Protein AF-A0A382A7H9-F1 (afdb_monomer_lite)

Organism: NCBI:txid408172

Secondary structure (DSSP, 8-state):
------------------TT---SS----PPPEEE-HHHHHHHHHHTS--EEEEEEE-TTT--EEEEEEETTTTEEEEEEEETTTEEEEEEEESS---BTTTBPPPSS-----GGGGSPPS-----PPPPP---

Radius of gyration: 23.73 Å; chains: 1; bounding box: 43×47×75 Å

pLDDT: mean 71.82, std 24.34, range [34.03, 97.5]

Sequence (134 aa):
MPKIEPKVEKTEHQGKKPKGAVPTVISTMKPLMCGDPNTTLEAVLNVAKEKPLAMWKDVQTGYNVIMLYNKETRQSTVLEYIPGPYVCFLSMGKDVHIVGVDFPPKKTGISVDKGLTKPPQYATINRIQFDDAD

Structure (mmCIF, N/CA/C/O backbone):
data_AF-A0A382A7H9-F1
#
_entry.id   AF-A0A382A7H9-F1
#
loop_
_atom_site.group_PDB
_atom_site.id
_atom_site.type_symbol
_atom_site.label_atom_id
_atom_site.label_alt_id
_atom_site.label_comp_id
_atom_site.label_asym_id
_atom_site.label_entity_id
_atom_site.label_seq_id
_atom_site.pdbx_PDB_ins_code
_atom_site.Cartn_x
_atom_site.Cartn_y
_atom_site.Cartn_z
_atom_site.occupancy
_atom_site.B_iso_or_equiv
_atom_site.auth_seq_id
_atom_site.auth_comp_id
_atom_site.auth_asym_id
_atom_site.auth_atom_id
_atom_site.pdbx_PDB_model_num
ATOM 1 N N . MET A 1 1 ? 21.665 19.210 -52.486 1.00 36.50 1 MET A N 1
ATOM 2 C CA . MET A 1 1 ? 20.445 18.900 -51.711 1.00 36.50 1 MET A CA 1
ATOM 3 C C . MET A 1 1 ? 19.509 18.084 -52.588 1.00 36.50 1 MET A C 1
ATOM 5 O O . MET A 1 1 ? 19.089 18.617 -53.608 1.00 36.50 1 MET A O 1
ATOM 9 N N . PRO A 1 2 ? 19.214 16.818 -52.266 1.00 41.16 2 PRO A N 1
ATOM 10 C CA . PRO A 1 2 ? 18.180 16.067 -52.970 1.00 41.16 2 PRO A CA 1
ATOM 11 C C . PRO A 1 2 ? 16.800 16.349 -52.358 1.00 41.16 2 PRO A C 1
ATOM 13 O O . PRO A 1 2 ? 16.628 16.271 -51.144 1.00 41.16 2 PRO A O 1
ATOM 16 N N . LYS A 1 3 ? 15.830 16.666 -53.217 1.00 43.50 3 LYS A N 1
ATOM 17 C CA . LYS A 1 3 ? 14.399 16.803 -52.923 1.00 43.50 3 LYS A CA 1
ATOM 18 C C . LYS A 1 3 ? 13.694 15.630 -53.604 1.00 43.50 3 LYS A C 1
ATOM 20 O O . LYS A 1 3 ? 13.729 15.580 -54.828 1.00 43.50 3 LYS A O 1
ATOM 25 N N . ILE A 1 4 ? 13.116 14.700 -52.839 1.00 48.28 4 ILE A N 1
ATOM 26 C CA . ILE A 1 4 ? 12.233 13.627 -53.334 1.00 48.28 4 ILE A CA 1
ATOM 27 C C . ILE A 1 4 ? 11.112 13.401 -52.299 1.00 48.28 4 ILE A C 1
ATOM 29 O O . ILE A 1 4 ? 11.318 13.537 -51.097 1.00 48.28 4 ILE A O 1
ATOM 33 N N . GLU A 1 5 ? 9.928 13.161 -52.846 1.00 45.47 5 GLU A N 1
ATOM 34 C CA . GLU A 1 5 ? 8.546 13.393 -52.408 1.00 45.47 5 GLU A CA 1
ATOM 35 C C . GLU A 1 5 ? 7.989 12.496 -51.277 1.00 45.47 5 GLU A C 1
ATOM 37 O O . GLU A 1 5 ? 8.583 11.469 -50.938 1.00 45.47 5 GLU A O 1
ATOM 42 N N . PRO A 1 6 ? 6.840 12.874 -50.666 1.00 44.34 6 PRO A N 1
ATOM 43 C CA . PRO A 1 6 ? 6.272 12.183 -49.512 1.00 44.34 6 PRO A CA 1
ATOM 44 C C . PRO A 1 6 ? 5.635 10.843 -49.899 1.00 44.34 6 PRO A C 1
ATOM 46 O O . PRO A 1 6 ? 4.786 10.754 -50.784 1.00 44.34 6 PRO A O 1
ATOM 49 N N . LYS A 1 7 ? 6.016 9.788 -49.176 1.00 41.12 7 LYS A N 1
ATOM 50 C CA . LYS A 1 7 ? 5.448 8.446 -49.313 1.00 41.12 7 LYS A CA 1
ATOM 51 C C . LYS A 1 7 ? 4.059 8.402 -48.666 1.00 41.12 7 LYS A C 1
ATOM 53 O O . LYS A 1 7 ? 3.944 8.311 -47.446 1.00 41.12 7 LYS A O 1
ATOM 58 N N . VAL A 1 8 ? 3.019 8.477 -49.490 1.00 42.06 8 VAL A N 1
ATOM 59 C CA . VAL A 1 8 ? 1.632 8.180 -49.108 1.00 42.06 8 VAL A CA 1
ATOM 60 C C . VAL A 1 8 ? 1.362 6.677 -49.263 1.00 42.06 8 VAL A C 1
ATOM 62 O O . VAL A 1 8 ? 1.836 6.041 -50.200 1.00 42.06 8 VAL A O 1
ATOM 65 N N . GLU A 1 9 ? 0.556 6.176 -48.323 1.00 37.03 9 GLU A N 1
ATOM 66 C CA . GLU A 1 9 ? -0.246 4.943 -48.325 1.00 37.03 9 GLU A CA 1
ATOM 67 C C . GLU A 1 9 ? 0.393 3.583 -47.989 1.00 37.03 9 GLU A C 1
ATOM 69 O O . GLU A 1 9 ? 1.117 2.966 -48.766 1.00 37.03 9 GLU A O 1
ATOM 74 N N . LYS A 1 10 ? -0.079 3.010 -46.873 1.00 35.50 10 LYS A N 1
ATOM 75 C CA . LYS A 1 10 ? -1.221 2.083 -46.946 1.00 35.50 10 LYS A CA 1
ATOM 76 C C . LYS A 1 10 ? -2.044 2.135 -45.659 1.00 35.50 10 LYS A C 1
ATOM 78 O O . LYS A 1 10 ? -1.611 1.692 -44.601 1.00 35.50 10 LYS A O 1
ATOM 83 N N . THR A 1 11 ? -3.238 2.698 -45.780 1.00 43.28 11 THR A N 1
ATOM 84 C CA . THR A 1 11 ? -4.312 2.610 -44.793 1.00 43.28 11 THR A CA 1
ATOM 85 C C . THR A 1 11 ? -4.821 1.173 -44.819 1.00 43.28 11 THR A C 1
ATOM 87 O O . THR A 1 11 ? -5.526 0.780 -45.745 1.00 43.28 11 THR A O 1
ATOM 90 N N . GLU A 1 12 ? -4.403 0.350 -43.861 1.00 37.41 12 GLU A N 1
ATOM 91 C CA . GLU A 1 12 ? -4.891 -1.023 -43.773 1.00 37.41 12 GLU A CA 1
ATOM 92 C C . GLU A 1 12 ? -6.311 -1.036 -43.192 1.00 37.41 12 GLU A C 1
ATOM 94 O O . GLU A 1 12 ? -6.643 -0.326 -42.240 1.00 37.41 12 GLU A O 1
ATOM 99 N N . HIS A 1 13 ? -7.175 -1.789 -43.864 1.00 38.00 13 HIS A N 1
ATOM 100 C CA . HIS A 1 13 ? -8.621 -1.758 -43.736 1.00 38.00 13 HIS A CA 1
ATOM 101 C C . HIS A 1 13 ? -9.116 -1.943 -42.294 1.00 38.00 13 HIS A C 1
ATOM 103 O O . HIS A 1 13 ? -8.910 -2.985 -41.673 1.00 38.00 13 HIS A O 1
ATOM 109 N N . GLN A 1 14 ? -9.897 -0.969 -41.807 1.00 41.28 14 GLN A N 1
ATOM 110 C CA . GLN A 1 14 ? -10.842 -1.187 -40.713 1.00 41.28 14 GLN A CA 1
ATOM 111 C C . GLN A 1 14 ? -11.833 -2.281 -41.128 1.00 41.28 14 GLN A C 1
ATOM 113 O O . GLN A 1 14 ? -12.838 -2.026 -41.796 1.00 41.28 14 GLN A O 1
ATOM 118 N N . GLY A 1 15 ? -11.562 -3.514 -40.703 1.00 41.38 15 GLY A N 1
ATOM 119 C CA . GLY A 1 15 ? -12.582 -4.546 -40.610 1.00 41.38 15 GLY A CA 1
ATOM 120 C C . GLY A 1 15 ? -13.726 -4.017 -39.745 1.00 41.38 15 GLY A C 1
ATOM 121 O O . GLY A 1 15 ? -13.514 -3.588 -38.609 1.00 41.38 15 GLY A O 1
ATOM 122 N N . LYS A 1 16 ? -14.937 -3.992 -40.308 1.00 48.03 16 LYS A N 1
ATOM 123 C CA . LYS A 1 16 ? -16.173 -3.592 -39.625 1.00 48.03 16 LYS A CA 1
ATOM 124 C C . LYS A 1 16 ? -16.281 -4.312 -38.273 1.00 48.03 16 LYS A C 1
ATOM 126 O O . LYS A 1 16 ? -16.557 -5.508 -38.235 1.00 48.03 16 LYS A O 1
ATOM 131 N N . LYS A 1 17 ? -16.104 -3.585 -37.163 1.00 52.94 17 LYS A N 1
ATOM 132 C CA . LYS A 1 17 ? -16.466 -4.080 -35.826 1.00 52.94 17 LYS A CA 1
ATOM 133 C C . LYS A 1 17 ? -17.989 -4.282 -35.769 1.00 52.94 17 LYS A C 1
ATOM 135 O O . LYS A 1 17 ? -18.719 -3.374 -36.178 1.00 52.94 17 LYS A O 1
ATOM 140 N N . PRO A 1 18 ? -18.495 -5.414 -35.248 1.00 52.78 18 PRO A N 1
ATOM 141 C CA . PRO A 1 18 ? -19.912 -5.557 -34.936 1.00 52.78 18 PRO A CA 1
ATOM 142 C C . PRO A 1 18 ? -20.331 -4.446 -33.965 1.00 52.78 18 PRO A C 1
ATOM 144 O O . PRO A 1 18 ? -19.725 -4.278 -32.904 1.00 52.78 18 PRO A O 1
ATOM 147 N N . LYS A 1 19 ? -21.351 -3.661 -34.329 1.00 56.41 19 LYS A N 1
ATOM 148 C CA . LYS A 1 19 ? -21.975 -2.693 -33.418 1.00 56.41 19 LYS A CA 1
ATOM 149 C C . LYS A 1 19 ? -22.621 -3.477 -32.271 1.00 56.41 19 LYS A C 1
ATOM 151 O O . LYS A 1 19 ? -23.640 -4.120 -32.491 1.00 56.41 19 LYS A O 1
ATOM 156 N N . GLY A 1 20 ? -22.023 -3.437 -31.079 1.00 60.12 20 GLY A N 1
ATOM 157 C CA . GLY A 1 20 ? -22.636 -3.970 -29.855 1.00 60.12 20 GLY A CA 1
ATOM 158 C C . GLY A 1 20 ? -21.759 -4.867 -28.980 1.00 60.12 20 GLY A C 1
ATOM 159 O O . GLY A 1 20 ? -22.195 -5.232 -27.894 1.00 60.12 20 GLY A O 1
ATOM 160 N N . ALA A 1 21 ? -20.532 -5.206 -29.385 1.00 61.88 21 ALA A N 1
ATOM 161 C CA . ALA A 1 21 ? -19.624 -5.931 -28.498 1.00 61.88 21 ALA A CA 1
ATOM 162 C C . ALA A 1 21 ? -19.022 -4.960 -27.468 1.00 61.88 21 ALA A C 1
ATOM 164 O O . ALA A 1 21 ? -18.086 -4.219 -27.777 1.00 61.88 21 ALA A O 1
ATOM 165 N N . VAL A 1 22 ? -19.576 -4.940 -26.252 1.00 64.50 22 VAL A N 1
ATOM 166 C CA . VAL A 1 22 ? -18.907 -4.323 -25.099 1.00 64.50 22 VAL A CA 1
ATOM 167 C C . VAL A 1 22 ? -17.555 -5.031 -24.939 1.00 64.50 22 VAL A C 1
ATOM 169 O O . VAL A 1 22 ? -17.535 -6.265 -24.916 1.00 64.50 22 VAL A O 1
ATOM 172 N N . PRO A 1 23 ? -16.422 -4.308 -24.879 1.00 63.38 23 PRO A N 1
ATOM 173 C CA . PRO A 1 23 ? -15.130 -4.938 -24.639 1.00 63.38 23 PRO A CA 1
ATOM 174 C C . PRO A 1 23 ? -15.190 -5.744 -23.340 1.00 63.38 23 PRO A C 1
ATOM 176 O O . PRO A 1 23 ? -15.583 -5.213 -22.305 1.00 63.38 23 PRO A O 1
ATOM 179 N N . THR A 1 24 ? -14.795 -7.015 -23.386 1.00 78.12 24 THR A N 1
ATOM 180 C CA . THR A 1 24 ? -14.724 -7.875 -22.192 1.00 78.12 24 THR A CA 1
ATOM 181 C C . THR A 1 24 ? -13.646 -7.415 -21.210 1.00 78.12 24 THR A C 1
ATOM 183 O O . THR A 1 24 ? -13.733 -7.717 -20.024 1.00 78.12 24 THR A O 1
ATOM 186 N N . VAL A 1 25 ? -12.657 -6.649 -21.686 1.00 74.25 25 VAL A N 1
ATOM 187 C CA . VAL A 1 25 ? -11.623 -5.994 -20.880 1.00 74.25 25 VAL A CA 1
ATOM 188 C C . VAL A 1 25 ? -11.407 -4.583 -21.417 1.00 74.25 25 VAL A C 1
ATOM 190 O O . VAL A 1 25 ? -11.215 -4.388 -22.619 1.00 74.25 25 VAL A O 1
ATOM 193 N N . ILE A 1 26 ? -11.427 -3.597 -20.523 1.00 79.50 26 ILE A N 1
ATOM 194 C CA . ILE A 1 26 ? -11.104 -2.205 -20.837 1.00 79.50 26 ILE A CA 1
ATOM 195 C C . ILE A 1 26 ? -9.775 -1.891 -20.154 1.00 79.50 26 ILE A C 1
ATOM 197 O O . ILE A 1 26 ? -9.672 -1.974 -18.933 1.00 79.50 26 ILE A O 1
ATOM 201 N N . SER A 1 27 ? -8.761 -1.539 -20.944 1.00 76.69 27 SER A N 1
ATOM 202 C CA . SER A 1 27 ? -7.512 -0.991 -20.415 1.00 76.69 27 SER A CA 1
ATOM 203 C C . SER A 1 27 ? -7.662 0.517 -20.251 1.00 76.69 27 SER A C 1
ATOM 205 O O . SER A 1 27 ? -8.166 1.197 -21.147 1.00 76.69 27 SER A O 1
ATOM 207 N N . THR A 1 28 ? -7.240 1.036 -19.104 1.00 77.94 28 THR A N 1
ATOM 208 C CA . THR A 1 28 ? -7.228 2.469 -18.815 1.00 77.94 28 THR A CA 1
ATOM 209 C C . THR A 1 28 ? -5.818 2.901 -18.446 1.00 77.94 28 THR A C 1
ATOM 211 O O . THR A 1 28 ? -5.120 2.213 -17.704 1.00 77.94 28 THR A O 1
ATOM 214 N N . MET A 1 29 ? -5.396 4.057 -18.952 1.00 78.00 29 MET A N 1
ATOM 215 C CA . MET A 1 29 ? -4.110 4.664 -18.612 1.00 78.00 29 MET A CA 1
ATOM 216 C C . MET A 1 29 ? -4.250 5.507 -17.345 1.00 78.00 29 MET A C 1
ATOM 218 O O . MET A 1 29 ? -4.094 6.728 -17.377 1.00 78.00 29 MET A O 1
ATOM 222 N N . LYS A 1 30 ? -4.601 4.870 -16.223 1.00 78.38 30 LYS A N 1
ATOM 223 C CA . LYS A 1 30 ? -4.649 5.573 -14.939 1.00 78.38 30 LYS A CA 1
ATOM 224 C C . LYS A 1 30 ? -3.216 5.978 -14.560 1.00 78.38 30 LYS A C 1
ATOM 226 O O . LYS A 1 30 ? -2.370 5.091 -14.451 1.00 78.38 30 LYS A O 1
ATOM 231 N N . PRO A 1 31 ? -2.924 7.273 -14.352 1.00 80.19 31 PRO A N 1
ATOM 232 C CA . PRO A 1 31 ? -1.612 7.684 -13.875 1.00 80.19 31 PRO A CA 1
ATOM 233 C C . PRO A 1 31 ? -1.378 7.110 -12.474 1.00 80.19 31 PRO A C 1
ATOM 235 O O . PRO A 1 31 ? -2.248 7.208 -11.604 1.00 80.19 31 PRO A O 1
ATOM 238 N N . LEU A 1 32 ? -0.210 6.501 -12.273 1.00 88.56 32 LEU A N 1
ATOM 239 C CA . LEU A 1 32 ? 0.242 6.054 -10.961 1.00 88.56 32 LEU A CA 1
ATOM 240 C C . LEU A 1 32 ? 1.047 7.173 -10.307 1.00 88.56 32 LEU A C 1
ATOM 242 O O . LEU A 1 32 ? 1.924 7.770 -10.930 1.00 88.56 32 LEU A O 1
ATOM 246 N N . MET A 1 33 ? 0.738 7.450 -9.044 1.00 91.94 33 MET A N 1
ATOM 247 C CA . MET A 1 33 ? 1.549 8.336 -8.218 1.00 91.94 33 MET A CA 1
ATOM 248 C C . MET A 1 33 ? 2.663 7.500 -7.607 1.00 91.94 33 MET A C 1
ATOM 250 O O . MET A 1 33 ? 2.376 6.502 -6.949 1.00 91.94 33 MET A O 1
ATOM 254 N N . CYS A 1 34 ? 3.912 7.897 -7.820 1.00 94.56 34 CYS A N 1
ATOM 255 C CA . CYS A 1 34 ? 5.072 7.201 -7.278 1.00 94.56 34 CYS A CA 1
ATOM 256 C C . CYS A 1 34 ? 5.977 8.180 -6.536 1.00 94.56 34 CYS A C 1
ATOM 258 O O . CYS A 1 34 ? 6.023 9.367 -6.862 1.00 94.56 34 CYS A O 1
ATOM 260 N N . GLY A 1 35 ? 6.698 7.677 -5.545 1.00 93.50 35 GLY A N 1
ATOM 261 C CA . GLY A 1 35 ? 7.590 8.475 -4.720 1.00 93.50 35 GLY A CA 1
ATOM 262 C C . GLY A 1 35 ? 8.733 7.654 -4.151 1.00 93.50 35 GLY A C 1
ATOM 263 O O . GLY A 1 35 ? 8.882 6.469 -4.453 1.00 93.50 35 GLY A O 1
ATOM 264 N N . ASP A 1 36 ? 9.534 8.311 -3.316 1.00 95.81 36 ASP A N 1
ATOM 265 C CA . ASP A 1 36 ? 10.590 7.657 -2.550 1.00 95.81 36 ASP A CA 1
ATOM 266 C C . ASP A 1 36 ? 9.989 6.589 -1.608 1.00 95.81 36 ASP A C 1
ATOM 268 O O . ASP A 1 36 ? 9.044 6.901 -0.871 1.00 95.81 36 ASP A O 1
ATOM 272 N N . PRO A 1 37 ? 10.509 5.348 -1.607 1.00 94.31 37 PRO A N 1
ATOM 273 C CA . PRO A 1 37 ? 10.010 4.251 -0.788 1.00 94.31 37 PRO A CA 1
ATOM 274 C C . PRO A 1 37 ? 9.892 4.557 0.702 1.00 94.31 37 PRO A C 1
ATOM 276 O O . PRO A 1 37 ? 8.869 4.234 1.306 1.00 94.31 37 PRO A O 1
ATOM 279 N N . ASN A 1 38 ? 10.912 5.184 1.292 1.00 92.62 38 ASN A N 1
ATOM 280 C CA . ASN A 1 38 ? 10.970 5.403 2.735 1.00 92.62 38 ASN A CA 1
ATOM 281 C C . ASN A 1 38 ? 9.987 6.493 3.147 1.00 92.62 38 ASN A C 1
ATOM 283 O O . ASN A 1 38 ? 9.127 6.264 3.991 1.00 92.62 38 ASN A O 1
ATOM 287 N N . THR A 1 39 ? 10.047 7.639 2.473 1.00 93.88 39 THR A N 1
ATOM 288 C CA . THR A 1 39 ? 9.170 8.786 2.735 1.00 93.88 39 THR A CA 1
ATOM 289 C C . THR A 1 39 ? 7.703 8.413 2.525 1.00 93.88 39 THR A C 1
ATOM 291 O O . THR A 1 39 ? 6.835 8.779 3.318 1.00 93.88 39 THR A O 1
ATOM 294 N N . THR A 1 40 ? 7.412 7.648 1.468 1.00 94.19 40 THR A N 1
ATOM 295 C CA . THR A 1 40 ? 6.046 7.209 1.160 1.00 94.19 40 THR A CA 1
ATOM 296 C C . THR A 1 40 ? 5.526 6.244 2.219 1.00 94.19 40 THR A C 1
ATOM 298 O O . THR A 1 40 ? 4.424 6.437 2.733 1.00 94.19 40 THR A O 1
ATOM 301 N N . LEU A 1 41 ? 6.313 5.226 2.580 1.00 93.44 41 LEU A N 1
ATOM 302 C CA . LEU A 1 41 ? 5.915 4.265 3.603 1.00 93.44 41 LEU A CA 1
ATOM 303 C C . LEU A 1 41 ? 5.745 4.945 4.967 1.00 93.44 41 LEU A C 1
ATOM 305 O O . LEU A 1 41 ? 4.747 4.709 5.643 1.00 93.44 41 LEU A O 1
ATOM 309 N N . GLU A 1 42 ? 6.660 5.833 5.356 1.00 93.38 42 GLU A N 1
ATOM 310 C CA . GLU A 1 42 ? 6.555 6.608 6.593 1.00 93.38 42 GLU A CA 1
ATOM 311 C C . GLU A 1 42 ? 5.289 7.463 6.631 1.00 93.38 42 GLU A C 1
ATOM 313 O O . GLU A 1 42 ? 4.616 7.501 7.661 1.00 93.38 42 GLU A O 1
ATOM 318 N N . ALA A 1 43 ? 4.915 8.108 5.523 1.00 94.75 43 ALA A N 1
ATOM 319 C CA . ALA A 1 43 ? 3.673 8.870 5.452 1.00 94.75 43 ALA A CA 1
ATOM 320 C C . ALA A 1 43 ? 2.446 7.971 5.687 1.00 94.75 43 ALA A C 1
ATOM 322 O O . ALA A 1 43 ? 1.573 8.313 6.488 1.00 94.75 43 ALA A O 1
ATOM 323 N N . VAL A 1 44 ? 2.393 6.792 5.064 1.00 95.00 44 VAL A N 1
ATOM 324 C CA . VAL A 1 44 ? 1.279 5.848 5.258 1.00 95.00 44 VAL A CA 1
ATOM 325 C C . VAL A 1 44 ? 1.237 5.325 6.704 1.00 95.00 44 VAL A C 1
ATOM 327 O O . VAL A 1 44 ? 0.181 5.335 7.342 1.00 95.00 44 VAL A O 1
ATOM 330 N N . LEU A 1 45 ? 2.388 4.953 7.269 1.00 94.31 45 LEU A N 1
ATOM 331 C CA . LEU A 1 45 ? 2.487 4.411 8.628 1.00 94.31 45 LEU A CA 1
ATOM 332 C C . LEU A 1 45 ? 2.203 5.450 9.721 1.00 94.31 45 LEU A C 1
ATOM 334 O O . LEU A 1 45 ? 1.577 5.133 10.737 1.00 94.31 45 LEU A O 1
ATOM 338 N N . ASN A 1 46 ? 2.689 6.681 9.547 1.00 95.31 46 ASN A N 1
ATOM 339 C CA . ASN A 1 46 ? 2.734 7.683 10.613 1.00 95.31 46 ASN A CA 1
ATOM 340 C C . ASN A 1 46 ? 1.694 8.790 10.454 1.00 95.31 46 ASN A C 1
ATOM 342 O O . ASN A 1 46 ? 1.275 9.339 11.473 1.00 95.31 46 ASN A O 1
ATOM 346 N N . VAL A 1 47 ? 1.265 9.113 9.232 1.00 94.44 47 VAL A N 1
ATOM 347 C CA . VAL A 1 47 ? 0.226 10.125 8.983 1.00 94.44 47 VAL A CA 1
ATOM 348 C C . VAL A 1 47 ? -1.133 9.454 8.843 1.00 94.44 47 VAL A C 1
ATOM 350 O O . VAL A 1 47 ? -2.025 9.747 9.634 1.00 94.44 47 VAL A O 1
ATOM 353 N N . ALA A 1 48 ? -1.278 8.506 7.911 1.00 93.94 48 ALA A N 1
ATOM 354 C CA . ALA A 1 48 ? -2.538 7.773 7.722 1.00 93.94 48 ALA A CA 1
ATOM 355 C C . ALA A 1 48 ? -2.802 6.731 8.830 1.00 93.94 48 ALA A C 1
ATOM 357 O O . ALA A 1 48 ? -3.922 6.236 8.980 1.00 93.94 48 ALA A O 1
ATOM 358 N N . LYS A 1 49 ? -1.777 6.428 9.642 1.00 97.31 49 LYS A N 1
ATOM 359 C CA . LYS A 1 49 ? -1.816 5.433 10.729 1.00 97.31 49 LYS A CA 1
ATOM 360 C C . LYS A 1 49 ? -2.220 4.037 10.242 1.00 97.31 49 LYS A C 1
ATOM 362 O O . LYS A 1 49 ? -2.723 3.231 11.019 1.00 97.31 49 LYS A O 1
ATOM 367 N N . GLU A 1 50 ? -1.994 3.741 8.966 1.00 96.06 50 GLU A N 1
ATOM 368 C CA . GLU A 1 50 ? -2.246 2.416 8.414 1.00 96.06 50 GLU A CA 1
ATOM 369 C C . GLU A 1 50 ? -1.096 1.473 8.781 1.00 96.06 50 GLU A C 1
ATOM 371 O O . GLU A 1 50 ? 0.064 1.881 8.848 1.00 96.06 50 GLU A O 1
ATOM 376 N N . LYS A 1 51 ? -1.400 0.200 9.037 1.00 94.06 51 LYS A N 1
ATOM 377 C CA . LYS A 1 51 ? -0.411 -0.834 9.363 1.00 94.06 51 LYS A CA 1
ATOM 378 C C . LYS A 1 51 ? -0.368 -1.903 8.274 1.00 94.06 51 LYS A C 1
ATOM 380 O O . LYS A 1 51 ? -1.404 -2.153 7.659 1.00 94.06 51 LYS A O 1
ATOM 385 N N . PRO A 1 52 ? 0.794 -2.536 8.022 1.00 94.69 52 PRO A N 1
ATOM 386 C CA . PRO A 1 52 ? 0.889 -3.654 7.091 1.00 94.69 52 PRO A CA 1
ATOM 387 C C . PRO A 1 52 ? -0.135 -4.737 7.425 1.00 94.69 52 PRO A C 1
ATOM 389 O O . PRO A 1 52 ? -0.209 -5.185 8.566 1.00 94.69 52 PRO A O 1
ATOM 392 N N . LEU A 1 53 ? -0.912 -5.142 6.427 1.00 93.31 53 LEU A N 1
ATOM 393 C CA . LEU A 1 53 ?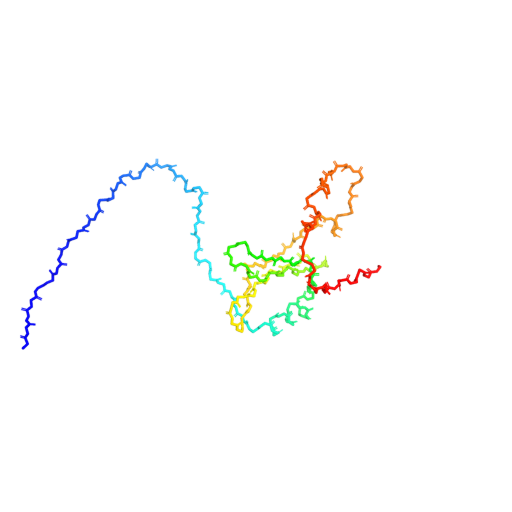 -1.932 -6.179 6.555 1.00 93.31 53 LEU A CA 1
ATOM 394 C C . LEU A 1 53 ? -1.597 -7.406 5.708 1.00 93.31 53 LEU A C 1
ATOM 396 O O . LEU A 1 53 ? -1.770 -8.536 6.154 1.00 93.31 53 LEU A O 1
ATOM 400 N N . ALA A 1 54 ? -1.144 -7.193 4.475 1.00 93.81 54 ALA A N 1
ATOM 401 C CA . ALA A 1 54 ? -0.809 -8.272 3.558 1.00 93.81 54 ALA A CA 1
ATOM 402 C C . ALA A 1 54 ? 0.316 -7.855 2.616 1.00 93.81 54 ALA A C 1
ATOM 404 O O . ALA A 1 54 ? 0.452 -6.682 2.268 1.00 93.81 54 ALA A O 1
ATOM 405 N N . MET A 1 55 ? 1.099 -8.837 2.176 1.00 94.69 55 MET A N 1
ATOM 406 C CA . MET A 1 55 ? 2.148 -8.658 1.179 1.00 94.69 55 MET A CA 1
ATOM 407 C C . MET A 1 55 ? 2.096 -9.799 0.170 1.00 94.69 55 MET A C 1
ATOM 409 O O . MET A 1 55 ? 1.868 -10.952 0.539 1.00 94.69 55 MET A O 1
ATOM 413 N N . TRP A 1 56 ? 2.311 -9.487 -1.101 1.00 97.50 56 TRP A N 1
ATOM 414 C CA . TRP A 1 56 ? 2.376 -10.476 -2.175 1.00 97.50 56 TRP A CA 1
ATOM 415 C C . TRP A 1 56 ? 3.317 -10.007 -3.283 1.00 97.50 56 TRP A C 1
ATOM 417 O O . TRP A 1 56 ? 3.866 -8.906 -3.228 1.00 97.50 56 TRP A O 1
ATOM 427 N N . LYS A 1 57 ? 3.520 -10.864 -4.286 1.00 94.81 57 LYS A N 1
ATOM 428 C CA . LYS A 1 57 ? 4.192 -10.488 -5.529 1.00 94.81 57 LYS A CA 1
ATOM 429 C C . LYS A 1 57 ? 3.169 -10.318 -6.634 1.00 94.81 57 LYS A C 1
ATOM 431 O O . LYS A 1 57 ? 2.311 -11.187 -6.798 1.00 94.81 57 LYS A O 1
ATOM 436 N N . ASP A 1 58 ? 3.265 -9.230 -7.383 1.00 92.56 58 ASP A N 1
ATOM 437 C CA . ASP A 1 58 ? 2.472 -9.058 -8.592 1.00 92.56 58 ASP A CA 1
ATOM 438 C C . ASP A 1 58 ? 2.772 -10.192 -9.588 1.00 92.56 58 ASP A C 1
ATOM 440 O O . ASP A 1 58 ? 3.923 -10.577 -9.791 1.00 92.56 58 ASP A O 1
ATOM 444 N N . VAL A 1 59 ? 1.730 -10.757 -10.196 1.00 94.88 59 VAL A N 1
ATOM 445 C CA . VAL A 1 59 ? 1.852 -11.947 -11.058 1.00 94.88 59 VAL A CA 1
ATOM 446 C C . VAL A 1 59 ? 2.461 -11.602 -12.416 1.00 94.88 59 VAL A C 1
ATOM 448 O O . VAL A 1 59 ? 3.094 -12.456 -13.034 1.00 94.88 59 VAL A O 1
ATOM 451 N N . GLN A 1 60 ? 2.277 -10.371 -12.898 1.00 90.62 60 GLN A N 1
ATOM 452 C CA . GLN A 1 60 ? 2.748 -9.968 -14.224 1.00 90.62 60 GLN A CA 1
ATOM 453 C C . GLN A 1 60 ? 4.221 -9.556 -14.197 1.00 90.62 60 GLN A C 1
ATOM 455 O O . GLN A 1 60 ? 4.968 -9.853 -15.127 1.00 90.62 60 GLN A O 1
ATOM 460 N N . THR A 1 61 ? 4.637 -8.883 -13.128 1.00 92.56 61 THR A N 1
ATOM 461 C CA . THR A 1 61 ? 5.948 -8.235 -13.016 1.00 92.56 61 THR A CA 1
ATOM 462 C C . THR A 1 61 ? 6.857 -8.869 -11.964 1.00 92.56 61 THR A C 1
ATOM 464 O O . THR A 1 61 ? 8.078 -8.730 -12.039 1.00 92.56 61 THR A O 1
ATOM 467 N N . GLY A 1 62 ? 6.291 -9.577 -10.983 1.00 93.19 62 GLY A N 1
ATOM 468 C CA . GLY A 1 62 ? 7.015 -10.120 -9.834 1.00 93.19 62 GLY A CA 1
ATOM 469 C C . GLY A 1 62 ? 7.357 -9.088 -8.753 1.00 93.19 62 GLY A C 1
ATOM 470 O O . GLY A 1 62 ? 8.095 -9.426 -7.822 1.00 93.19 62 GLY A O 1
ATOM 471 N N . TYR A 1 63 ? 6.863 -7.851 -8.866 1.00 94.81 63 TYR A N 1
ATOM 472 C CA . TYR A 1 63 ? 7.153 -6.760 -7.934 1.00 94.81 63 TYR A CA 1
ATOM 473 C C . TYR A 1 63 ? 6.499 -6.977 -6.575 1.00 94.81 63 TYR A C 1
ATOM 475 O O . TYR A 1 63 ? 5.453 -7.614 -6.464 1.00 94.81 63 TYR A O 1
ATOM 483 N N . ASN A 1 64 ? 7.139 -6.469 -5.521 1.00 95.56 64 ASN A N 1
ATOM 484 C CA . ASN A 1 64 ? 6.592 -6.595 -4.176 1.00 95.56 64 ASN A CA 1
ATOM 485 C C . ASN A 1 64 ? 5.436 -5.613 -4.010 1.00 95.56 64 ASN A C 1
ATOM 487 O O . ASN A 1 64 ? 5.585 -4.425 -4.294 1.00 95.56 64 ASN A O 1
ATOM 491 N N . VAL A 1 65 ? 4.319 -6.104 -3.491 1.00 96.19 65 VAL A N 1
ATOM 492 C CA . VAL A 1 65 ? 3.134 -5.309 -3.191 1.00 96.19 65 VAL A CA 1
ATOM 493 C C . VAL A 1 65 ? 2.817 -5.448 -1.711 1.00 96.19 65 VAL A C 1
ATOM 495 O O . VAL A 1 65 ? 2.896 -6.543 -1.150 1.00 96.19 65 VAL A O 1
ATOM 498 N N . ILE A 1 66 ? 2.461 -4.338 -1.075 1.00 96.62 66 ILE A N 1
ATOM 499 C CA . ILE A 1 66 ? 2.012 -4.281 0.314 1.00 96.62 66 ILE A CA 1
ATOM 500 C C . ILE A 1 66 ? 0.651 -3.594 0.380 1.00 96.62 66 ILE A C 1
ATOM 502 O O . ILE A 1 66 ? 0.438 -2.541 -0.218 1.00 96.62 66 ILE A O 1
ATOM 506 N N . MET A 1 67 ? -0.268 -4.189 1.132 1.00 96.94 67 MET A N 1
ATOM 507 C CA . MET A 1 67 ? -1.518 -3.568 1.547 1.00 96.94 67 MET A CA 1
ATOM 508 C C . MET A 1 67 ? -1.381 -3.138 3.000 1.00 96.94 67 MET A C 1
ATOM 510 O O . MET A 1 67 ? -1.064 -3.954 3.869 1.00 96.94 67 MET A O 1
ATOM 514 N N . LEU A 1 68 ? -1.643 -1.863 3.254 1.00 96.38 68 LEU A N 1
ATOM 515 C CA . LEU A 1 68 ? -1.727 -1.280 4.580 1.00 96.38 68 LEU A CA 1
ATOM 516 C C . LEU A 1 68 ? -3.187 -0.963 4.905 1.00 96.38 68 LEU A C 1
ATOM 518 O O . LEU A 1 68 ? -4.000 -0.733 4.008 1.00 96.38 68 LEU A O 1
ATOM 522 N N . TYR A 1 69 ? -3.539 -1.031 6.184 1.00 95.56 69 TYR A N 1
ATOM 523 C CA . TYR A 1 69 ? -4.901 -0.837 6.660 1.00 95.56 69 TYR A CA 1
ATOM 524 C C . TYR A 1 69 ? -4.925 -0.115 8.005 1.00 95.56 69 TYR A C 1
ATOM 526 O O . TYR A 1 69 ? -4.186 -0.461 8.928 1.00 95.56 69 TYR A O 1
ATOM 534 N N . ASN A 1 70 ? -5.797 0.879 8.129 1.00 95.44 70 ASN A N 1
ATOM 535 C CA . ASN A 1 70 ? -6.167 1.490 9.396 1.00 95.44 70 ASN A CA 1
ATOM 536 C C . ASN A 1 70 ? -7.556 0.977 9.787 1.00 95.44 70 ASN A C 1
ATOM 538 O O . ASN A 1 70 ? -8.553 1.317 9.151 1.00 95.44 70 ASN A O 1
ATOM 542 N N . LYS A 1 71 ? -7.617 0.178 10.855 1.00 90.50 71 LYS A N 1
ATOM 543 C CA . LYS A 1 71 ? -8.860 -0.430 11.344 1.00 90.50 71 LYS A CA 1
ATOM 544 C C . LYS A 1 71 ? -9.868 0.587 11.877 1.00 90.50 71 LYS A C 1
ATOM 546 O O . LYS A 1 71 ? -11.069 0.387 11.732 1.00 90.50 71 LYS A O 1
ATOM 551 N N . GLU A 1 72 ? -9.394 1.669 12.485 1.00 91.38 72 GLU A N 1
ATOM 552 C CA . GLU A 1 72 ? -10.253 2.685 13.099 1.00 91.38 72 GLU A CA 1
ATOM 553 C C . GLU A 1 72 ? -10.968 3.517 12.034 1.00 91.38 72 GLU A C 1
ATOM 555 O O . GLU A 1 72 ? -12.179 3.717 12.098 1.00 91.38 72 GLU A O 1
ATOM 560 N N . THR A 1 73 ? -10.222 3.975 11.026 1.00 93.69 73 THR A N 1
ATOM 561 C CA . THR A 1 73 ? -10.752 4.830 9.951 1.00 93.69 73 THR A CA 1
ATOM 562 C C . THR A 1 73 ? -11.228 4.044 8.736 1.00 93.69 73 THR A C 1
ATOM 564 O O . THR A 1 73 ? -11.843 4.613 7.833 1.00 93.69 73 THR A O 1
ATOM 567 N N . ARG A 1 74 ? -10.947 2.738 8.704 1.00 91.81 74 ARG A N 1
ATOM 568 C CA . ARG A 1 74 ? -11.254 1.819 7.604 1.00 91.81 74 ARG A CA 1
ATOM 569 C C . ARG A 1 74 ? -10.665 2.276 6.267 1.00 91.81 74 ARG A C 1
ATOM 571 O O . ARG A 1 74 ? -11.272 2.103 5.206 1.00 91.81 74 ARG A O 1
ATOM 578 N N . GLN A 1 75 ? -9.481 2.877 6.334 1.00 96.00 75 GLN A N 1
ATOM 579 C CA . GLN A 1 75 ? -8.693 3.311 5.182 1.00 96.00 75 GLN A CA 1
ATOM 580 C C . GLN A 1 75 ? -7.648 2.260 4.827 1.00 96.00 75 GLN A C 1
ATOM 582 O O . GLN A 1 75 ? -7.132 1.572 5.707 1.00 96.00 75 GLN A O 1
ATOM 587 N N . SER A 1 76 ? -7.357 2.117 3.538 1.00 96.75 76 SER A N 1
ATOM 588 C CA . SER A 1 76 ? -6.327 1.200 3.062 1.00 96.75 76 SER A CA 1
ATOM 589 C C . SER A 1 76 ? -5.564 1.776 1.888 1.00 96.75 76 SER A C 1
ATOM 591 O O . SER A 1 76 ? -6.154 2.346 0.969 1.00 96.75 76 SER A O 1
ATOM 593 N N . THR A 1 77 ? -4.267 1.521 1.881 1.00 97.44 77 THR A N 1
ATOM 594 C CA . THR A 1 77 ? -3.349 1.886 0.818 1.00 97.44 77 THR A CA 1
ATOM 595 C C . THR A 1 77 ? -2.640 0.642 0.302 1.00 97.44 77 THR A C 1
ATOM 597 O O . THR A 1 77 ? -2.118 -0.162 1.072 1.00 97.44 77 THR A O 1
ATOM 600 N N . VAL A 1 78 ? -2.598 0.487 -1.020 1.00 97.19 78 VAL A N 1
ATOM 601 C CA . VAL A 1 78 ? -1.830 -0.559 -1.699 1.00 97.19 78 VAL A CA 1
ATOM 602 C C . VAL A 1 78 ? -0.654 0.087 -2.414 1.00 97.19 78 VAL A C 1
ATOM 604 O O . VAL A 1 78 ? -0.843 0.922 -3.304 1.00 97.19 78 VAL A O 1
ATOM 607 N N . LEU A 1 79 ? 0.550 -0.320 -2.027 1.00 96.69 79 LEU A N 1
ATOM 608 C CA . LEU A 1 79 ? 1.807 0.157 -2.585 1.00 96.69 79 LEU A CA 1
ATOM 609 C C . LEU A 1 79 ? 2.507 -0.963 -3.354 1.00 96.69 79 LEU A C 1
ATOM 611 O O . LEU A 1 79 ? 2.592 -2.085 -2.860 1.00 96.69 79 LEU A O 1
ATOM 615 N N . GLU A 1 80 ? 3.056 -0.649 -4.523 1.00 96.19 80 GLU A N 1
ATOM 616 C CA . GLU A 1 80 ? 3.894 -1.551 -5.320 1.00 96.19 80 GLU A CA 1
ATOM 617 C C . GLU A 1 80 ? 5.304 -0.988 -5.485 1.00 96.19 80 GLU A C 1
ATOM 619 O O . GLU A 1 80 ? 5.491 0.172 -5.854 1.00 96.19 80 GLU A O 1
ATOM 624 N N . TYR A 1 81 ? 6.302 -1.824 -5.216 1.00 95.69 81 TYR A N 1
ATOM 625 C CA . TYR A 1 81 ? 7.718 -1.491 -5.321 1.00 95.69 81 TYR A CA 1
ATOM 626 C C . TYR A 1 81 ? 8.238 -1.895 -6.696 1.00 95.69 81 TYR A C 1
ATOM 628 O O . TYR A 1 81 ? 8.581 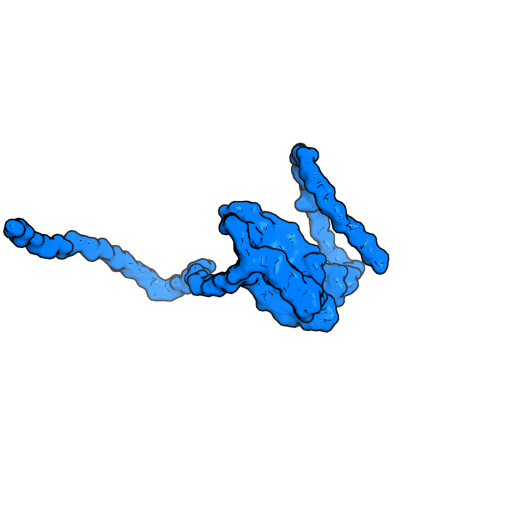-3.057 -6.931 1.00 95.69 81 TYR A O 1
ATOM 636 N N . ILE A 1 82 ? 8.291 -0.920 -7.596 1.00 92.75 82 ILE A N 1
ATOM 637 C CA . ILE A 1 82 ? 8.780 -1.099 -8.962 1.00 92.75 82 ILE A CA 1
ATOM 638 C C . ILE A 1 82 ? 10.320 -0.989 -9.016 1.00 92.75 82 ILE A C 1
ATOM 640 O O . ILE A 1 82 ? 10.934 -0.468 -8.083 1.00 92.75 82 ILE A O 1
ATOM 644 N N . PRO A 1 83 ? 10.982 -1.450 -10.093 1.00 89.38 83 PRO A N 1
ATOM 645 C CA . PRO A 1 83 ? 12.425 -1.331 -10.245 1.00 89.38 83 PRO A CA 1
ATOM 646 C C . PRO A 1 83 ? 12.904 0.120 -10.160 1.00 89.38 83 PRO A C 1
ATOM 648 O O . PRO A 1 83 ? 12.338 1.017 -10.785 1.00 89.38 83 PRO A O 1
ATOM 651 N N . GLY A 1 84 ? 13.998 0.324 -9.427 1.00 85.19 84 GLY A N 1
ATOM 652 C CA . GLY A 1 84 ? 14.541 1.647 -9.126 1.00 85.19 84 GLY A CA 1
ATOM 653 C C . GLY A 1 84 ? 14.185 2.113 -7.710 1.00 85.19 84 GLY A C 1
ATOM 654 O O . GLY A 1 84 ? 13.719 1.322 -6.892 1.00 85.19 84 GLY A O 1
ATOM 655 N N . PRO A 1 85 ? 14.441 3.388 -7.383 1.00 90.94 85 PRO A N 1
ATOM 656 C CA . PRO A 1 85 ? 14.209 3.935 -6.050 1.00 90.94 85 PRO A CA 1
ATOM 657 C C . PRO A 1 85 ? 12.765 4.439 -5.897 1.00 90.94 85 PRO A C 1
ATOM 659 O O . PRO A 1 85 ? 12.560 5.568 -5.458 1.00 90.94 85 PRO A O 1
ATOM 662 N N . TYR A 1 86 ? 11.766 3.648 -6.309 1.00 93.25 86 TYR A N 1
ATOM 663 C CA . TYR A 1 86 ? 10.371 4.096 -6.358 1.00 93.25 86 TYR A CA 1
ATOM 664 C C . TYR A 1 86 ? 9.390 3.092 -5.759 1.00 93.25 86 TYR A C 1
ATOM 666 O O . TYR A 1 86 ? 9.514 1.879 -5.923 1.00 93.25 86 TYR A O 1
ATOM 674 N N . VAL A 1 87 ? 8.359 3.630 -5.117 1.00 96.50 87 VAL A N 1
ATOM 675 C CA . VAL A 1 87 ? 7.143 2.910 -4.743 1.00 96.50 87 VAL A CA 1
ATOM 676 C C . VAL A 1 87 ? 5.936 3.662 -5.298 1.00 96.50 87 VAL A C 1
ATOM 678 O O . VAL A 1 87 ? 5.919 4.893 -5.287 1.00 96.50 87 VAL A O 1
ATOM 681 N N . CYS A 1 88 ? 4.939 2.942 -5.800 1.00 95.56 88 CYS A N 1
ATOM 682 C CA . CYS A 1 88 ? 3.764 3.513 -6.448 1.00 95.56 88 CYS A CA 1
ATOM 683 C C . CYS A 1 88 ? 2.478 3.167 -5.699 1.00 95.56 88 CYS A C 1
ATOM 685 O O . CYS A 1 88 ? 2.277 2.031 -5.276 1.00 95.56 88 CYS A O 1
ATOM 687 N N . PHE A 1 89 ? 1.570 4.135 -5.596 1.00 95.62 89 PHE A N 1
ATOM 688 C CA . PHE A 1 89 ? 0.214 3.927 -5.099 1.00 95.62 89 PHE A CA 1
ATOM 689 C C . PHE A 1 89 ? -0.623 3.230 -6.174 1.00 95.62 89 PHE A C 1
ATOM 691 O O . PHE A 1 89 ? -1.095 3.869 -7.117 1.00 95.62 89 PHE A O 1
ATOM 698 N N . LEU A 1 90 ? -0.842 1.923 -6.021 1.00 93.75 90 LEU A N 1
ATOM 699 C CA . LEU A 1 90 ? -1.737 1.172 -6.903 1.00 93.75 90 LEU A CA 1
ATOM 700 C C . LEU A 1 90 ? -3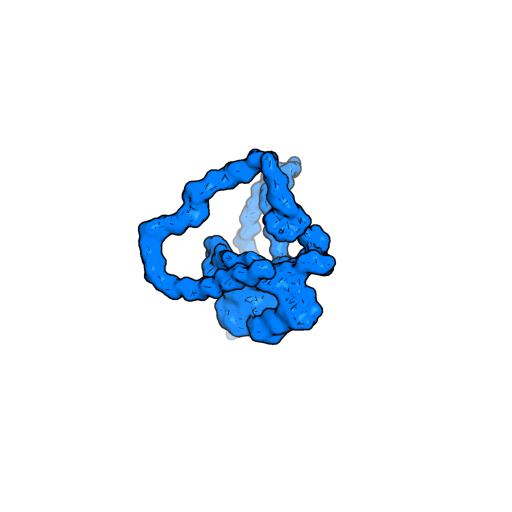.196 1.553 -6.654 1.00 93.75 90 LEU A C 1
ATOM 702 O O . LEU A 1 90 ? -3.974 1.803 -7.581 1.00 93.75 90 LEU A O 1
ATOM 706 N N . SER A 1 91 ? -3.574 1.606 -5.379 1.00 93.38 91 SER A N 1
ATOM 707 C CA . SER A 1 91 ? -4.926 1.945 -4.965 1.00 93.38 91 SER A CA 1
ATOM 708 C C . SER A 1 91 ? -4.943 2.515 -3.556 1.00 93.38 91 SER A C 1
ATOM 710 O O . SER A 1 91 ? -4.109 2.174 -2.722 1.00 93.38 91 SER A O 1
ATOM 712 N N . MET A 1 92 ? -5.927 3.369 -3.303 1.00 94.00 92 MET A N 1
ATOM 713 C CA . MET A 1 92 ? -6.252 3.889 -1.983 1.00 94.00 92 MET A CA 1
ATOM 714 C C . MET A 1 92 ? -7.762 3.780 -1.816 1.00 94.00 92 MET A C 1
ATOM 716 O O . MET A 1 92 ? -8.518 4.105 -2.737 1.00 94.00 92 MET A O 1
ATOM 720 N N . GLY A 1 93 ? -8.199 3.293 -0.666 1.00 92.44 93 GLY A N 1
ATOM 721 C CA . GLY A 1 93 ? -9.592 3.008 -0.370 1.00 92.44 93 GLY A CA 1
ATOM 722 C C . GLY A 1 93 ? -10.017 3.592 0.968 1.00 92.44 93 GLY A C 1
ATOM 723 O O . GLY A 1 93 ? -9.218 3.747 1.888 1.00 92.44 93 GLY A O 1
ATOM 724 N N . LYS A 1 94 ? -11.310 3.877 1.068 1.00 93.69 94 LYS A N 1
ATOM 725 C CA . LYS A 1 94 ? -12.023 4.155 2.315 1.00 93.69 94 LYS A CA 1
ATOM 726 C C . LYS A 1 94 ? -13.172 3.164 2.444 1.00 93.69 94 LYS A C 1
ATOM 728 O O . LYS A 1 94 ? -13.560 2.559 1.444 1.00 93.69 94 LYS A O 1
ATOM 733 N N . ASP A 1 95 ? -13.713 3.022 3.649 1.00 90.56 95 ASP A N 1
ATOM 734 C CA . ASP A 1 95 ? -14.795 2.076 3.936 1.00 90.56 95 ASP A CA 1
ATOM 735 C C . ASP A 1 95 ? -14.407 0.627 3.582 1.00 90.56 95 ASP A C 1
ATOM 737 O O . ASP A 1 95 ? -15.234 -0.191 3.169 1.00 90.56 95 ASP A O 1
ATOM 741 N N . VAL A 1 96 ? -13.128 0.285 3.766 1.00 88.25 96 VAL A N 1
ATOM 742 C CA . VAL A 1 96 ? -12.614 -1.065 3.523 1.00 88.25 96 VAL A CA 1
ATOM 743 C C . VAL A 1 96 ? -13.154 -2.019 4.584 1.00 88.25 96 VAL A C 1
ATOM 745 O O . VAL A 1 96 ? -13.388 -1.639 5.732 1.00 88.25 96 VAL A O 1
ATOM 748 N N . HIS A 1 97 ? -13.444 -3.242 4.160 1.00 86.94 97 HIS A N 1
ATOM 749 C CA . HIS A 1 97 ? -13.984 -4.312 4.984 1.00 86.94 97 HIS A CA 1
ATOM 750 C C . HIS A 1 97 ? -13.130 -5.561 4.776 1.00 86.94 97 HIS A C 1
ATOM 752 O O . HIS A 1 97 ? -13.096 -6.110 3.674 1.00 86.94 97 HIS A O 1
ATOM 758 N N . ILE A 1 98 ? -12.470 -6.027 5.829 1.00 84.38 98 ILE A N 1
ATOM 759 C CA . ILE A 1 98 ? -11.613 -7.209 5.813 1.00 84.38 98 ILE A CA 1
ATOM 760 C C . ILE A 1 98 ? -12.232 -8.290 6.697 1.00 84.38 98 ILE A C 1
ATOM 762 O O . ILE A 1 98 ? -12.398 -8.145 7.912 1.00 84.38 98 ILE A O 1
ATOM 766 N N . VAL A 1 99 ? -12.579 -9.414 6.072 1.00 79.31 99 VAL A N 1
ATOM 767 C CA . VAL A 1 99 ? -13.081 -10.602 6.773 1.00 79.31 99 VAL A CA 1
ATOM 768 C C . VAL A 1 99 ? -11.988 -11.151 7.690 1.00 79.31 99 VAL A C 1
ATOM 770 O O . VAL A 1 99 ? -10.846 -11.297 7.271 1.00 79.31 99 VAL A O 1
ATOM 773 N N . GLY A 1 100 ? -12.337 -11.455 8.943 1.00 73.94 100 GLY A N 1
ATOM 774 C CA . GLY A 1 100 ? -11.384 -11.908 9.961 1.00 73.94 100 GLY A CA 1
ATOM 775 C C . GLY A 1 100 ? -10.691 -10.778 10.729 1.00 73.94 100 GLY A C 1
ATOM 776 O O . GLY A 1 100 ? -10.178 -11.038 11.811 1.00 73.94 100 GLY A O 1
ATOM 777 N N . VAL A 1 101 ? -10.738 -9.533 10.235 1.00 73.25 101 VAL A N 1
ATOM 778 C CA . VAL A 1 101 ? -10.219 -8.344 10.942 1.00 73.25 101 VAL A CA 1
ATOM 779 C C . VAL A 1 101 ? -11.359 -7.470 11.469 1.00 73.25 101 VAL A C 1
ATOM 781 O O . VAL A 1 101 ? -11.379 -7.126 12.654 1.00 73.25 101 VAL A O 1
ATOM 784 N N . ASP A 1 102 ? -12.324 -7.143 10.606 1.00 65.62 102 ASP A N 1
ATOM 785 C CA . ASP A 1 102 ? -13.471 -6.281 10.937 1.00 65.62 102 ASP A CA 1
ATOM 786 C C . ASP A 1 102 ? -14.720 -7.083 11.308 1.00 65.62 102 ASP A C 1
ATOM 788 O O . ASP A 1 102 ? -15.603 -6.593 12.010 1.00 65.62 102 ASP A O 1
ATOM 792 N N . PHE A 1 103 ? -14.795 -8.332 10.848 1.00 67.69 103 PHE A N 1
ATOM 793 C CA . PHE A 1 103 ? -15.875 -9.250 11.178 1.00 67.69 103 PHE A CA 1
ATOM 794 C C . PHE A 1 103 ? -15.305 -10.438 11.948 1.00 67.69 103 PHE A C 1
ATOM 796 O O . PHE A 1 103 ? -14.459 -11.148 11.390 1.00 67.69 103 PHE A O 1
ATOM 803 N N . PRO A 1 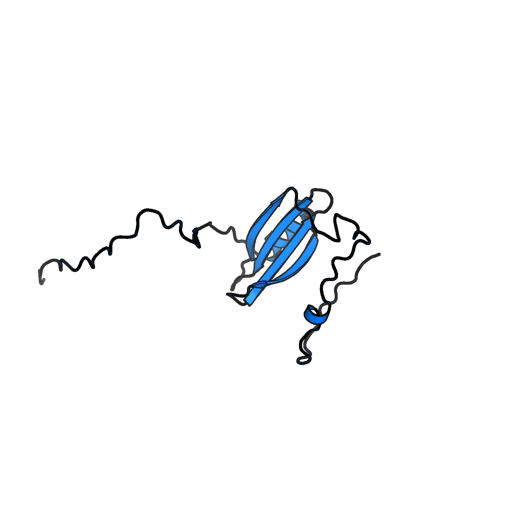104 ? -15.772 -10.708 13.182 1.00 57.94 104 PRO A N 1
ATOM 804 C CA . PRO A 1 104 ? -15.433 -11.956 13.846 1.00 57.94 104 PRO A CA 1
ATOM 805 C C . PRO A 1 104 ? -15.910 -13.114 12.957 1.00 57.94 104 PRO A C 1
ATOM 807 O O . PRO A 1 104 ? -17.027 -13.050 12.424 1.00 57.94 104 PRO A O 1
ATOM 810 N N . PRO A 1 105 ? -15.089 -14.157 12.745 1.00 57.09 105 PRO A N 1
ATOM 811 C CA . PRO A 1 105 ? -15.475 -15.266 11.890 1.00 57.09 105 PRO A CA 1
ATOM 812 C C . PRO A 1 105 ? -16.772 -15.873 12.429 1.00 57.09 105 PRO A C 1
ATOM 814 O O . PRO A 1 105 ? -16.833 -16.356 13.562 1.00 57.09 105 PRO A O 1
ATOM 817 N N . LYS A 1 106 ? -17.845 -15.832 11.629 1.00 52.06 106 LYS A N 1
ATOM 818 C CA . LYS A 1 106 ? -19.071 -16.549 11.980 1.00 52.06 106 LYS A CA 1
ATOM 819 C C . LYS A 1 106 ? -18.726 -18.037 12.065 1.00 52.06 106 LYS A C 1
ATOM 821 O O . LYS A 1 106 ? -18.095 -18.573 11.157 1.00 52.06 106 LYS A O 1
ATOM 826 N N . LYS A 1 107 ? -19.213 -18.733 13.101 1.00 53.31 107 LYS A N 1
ATOM 827 C CA . LYS A 1 107 ? -19.214 -20.211 13.200 1.00 53.31 107 LYS A CA 1
ATOM 828 C C . LYS A 1 107 ? -20.137 -20.874 12.154 1.00 53.31 107 LYS A C 1
ATOM 830 O O . LYS A 1 107 ? -20.764 -21.891 12.423 1.00 53.31 107 LYS A O 1
ATOM 835 N N . THR A 1 108 ? -20.278 -20.285 10.974 1.00 47.41 108 THR A N 1
ATOM 836 C CA . THR A 1 108 ? -21.048 -20.820 9.855 1.00 47.41 108 THR A CA 1
ATOM 837 C C . THR A 1 108 ? -20.058 -21.057 8.733 1.00 47.41 108 THR A C 1
ATOM 839 O O . THR A 1 108 ? -19.536 -20.106 8.153 1.00 47.41 108 THR A O 1
ATOM 842 N N . GLY A 1 109 ? -19.740 -22.334 8.528 1.00 41.94 109 GLY A N 1
ATOM 843 C CA . GLY A 1 109 ? -18.652 -22.808 7.690 1.00 41.94 109 GLY A CA 1
ATOM 844 C C . GLY A 1 109 ? -18.655 -22.217 6.286 1.00 41.94 109 GLY A C 1
ATOM 845 O O . GLY A 1 109 ? -19.425 -22.630 5.427 1.00 41.94 109 GLY A O 1
ATOM 846 N N . ILE A 1 110 ? -17.704 -21.324 6.043 1.00 43.00 110 ILE A N 1
ATOM 847 C CA . ILE A 1 110 ? -17.002 -21.284 4.768 1.00 43.00 110 ILE A CA 1
ATOM 848 C C . ILE A 1 110 ? -15.656 -21.939 5.056 1.00 43.00 110 ILE A C 1
ATOM 850 O O . ILE A 1 110 ? -14.736 -21.329 5.596 1.00 43.00 110 ILE A O 1
ATOM 854 N N . SER A 1 111 ? -15.595 -23.241 4.788 1.00 39.62 111 SER A N 1
ATOM 855 C CA . SER A 1 111 ? -14.352 -24.000 4.774 1.00 39.62 111 SER A CA 1
ATOM 856 C C . SER A 1 111 ? -13.586 -23.589 3.522 1.00 39.62 111 SER A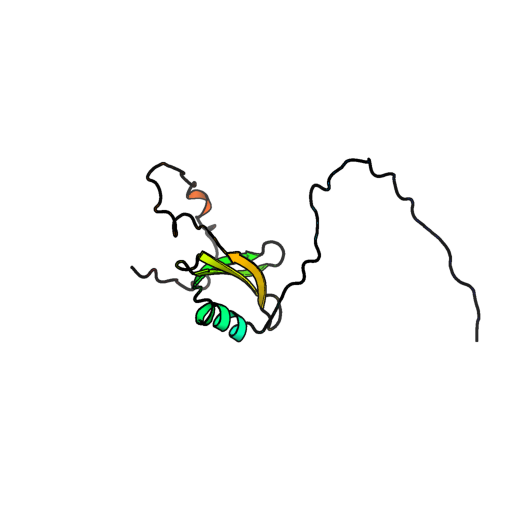 C 1
ATOM 858 O O . SER A 1 111 ? -13.852 -24.109 2.442 1.00 39.62 111 SER A O 1
ATOM 860 N N . VAL A 1 112 ? -12.649 -22.649 3.649 1.00 39.94 112 VAL A N 1
ATOM 861 C CA . VAL A 1 112 ? -11.589 -22.525 2.645 1.00 39.94 112 VAL A CA 1
ATOM 862 C C . VAL A 1 112 ? -10.716 -23.762 2.813 1.00 39.94 112 VAL A C 1
ATOM 864 O O . VAL A 1 112 ? -10.175 -23.994 3.896 1.00 39.94 112 VAL A O 1
ATOM 867 N N . ASP A 1 113 ? -10.645 -24.592 1.776 1.00 35.06 113 ASP A N 1
ATOM 868 C CA . ASP A 1 113 ? -9.817 -25.791 1.786 1.00 35.06 113 ASP A CA 1
ATOM 869 C C . ASP A 1 113 ? -8.354 -25.388 2.050 1.00 35.06 113 ASP A C 1
ATOM 871 O O . ASP A 1 113 ? -7.684 -24.776 1.213 1.00 35.06 113 ASP A O 1
ATOM 875 N N . LYS A 1 114 ? -7.862 -25.702 3.257 1.00 43.75 114 LYS A N 1
ATOM 876 C CA . LYS A 1 114 ? -6.492 -25.410 3.717 1.00 43.75 114 LYS A CA 1
ATOM 877 C C . LYS A 1 114 ? -5.421 -26.124 2.876 1.00 43.75 114 LYS A C 1
ATOM 879 O O . LYS A 1 114 ? -4.229 -25.934 3.117 1.00 43.75 114 LYS A O 1
ATOM 884 N N . GLY A 1 115 ? -5.809 -26.947 1.896 1.00 38.38 115 GLY A N 1
ATOM 885 C CA . GLY A 1 115 ? -4.911 -27.504 0.885 1.00 38.38 115 GLY A CA 1
ATOM 886 C C . GLY A 1 115 ? -4.217 -26.448 0.015 1.00 38.38 115 GLY A C 1
ATOM 887 O O . GLY A 1 115 ? -3.108 -26.703 -0.444 1.00 38.38 115 GLY A O 1
ATOM 888 N N . LEU A 1 116 ? -4.804 -25.256 -0.150 1.00 40.78 116 LEU A N 1
ATOM 889 C CA . LEU A 1 116 ? -4.257 -24.176 -0.991 1.00 40.78 116 LEU A CA 1
ATOM 890 C C . LEU A 1 116 ? -3.246 -23.261 -0.275 1.00 40.78 116 LEU A C 1
ATOM 892 O O . LEU A 1 116 ? -2.574 -22.469 -0.927 1.00 40.78 116 LEU A O 1
ATOM 896 N N . THR A 1 117 ? -3.111 -23.371 1.051 1.00 42.88 117 THR A N 1
ATOM 897 C CA . THR A 1 117 ? -2.157 -22.583 1.857 1.00 42.88 117 THR A CA 1
ATOM 898 C C . THR A 1 117 ? -0.906 -23.371 2.242 1.00 42.88 117 THR A C 1
ATOM 900 O O . THR A 1 117 ? -0.079 -22.885 3.013 1.00 42.88 117 THR A O 1
ATOM 903 N N . LYS A 1 118 ? -0.757 -24.609 1.756 1.00 37.75 118 LYS A N 1
ATOM 904 C CA . LYS A 1 118 ? 0.483 -25.366 1.939 1.00 37.75 118 LYS A CA 1
ATOM 905 C C . LYS A 1 118 ? 1.490 -24.882 0.894 1.00 37.75 118 LYS A C 1
ATOM 907 O O . LYS A 1 118 ? 1.186 -24.974 -0.295 1.00 37.75 118 LYS A O 1
ATOM 912 N N . PRO A 1 119 ? 2.674 -24.386 1.289 1.00 38.38 119 PRO A N 1
ATOM 913 C CA . PRO A 1 119 ? 3.713 -24.111 0.312 1.00 38.38 119 PRO A CA 1
ATOM 914 C C . PRO A 1 119 ? 4.067 -25.422 -0.410 1.00 38.38 119 PRO A C 1
ATOM 916 O O . PRO A 1 119 ? 4.106 -26.472 0.248 1.00 38.38 119 PRO A O 1
ATOM 919 N N . PRO A 1 120 ? 4.338 -25.399 -1.730 1.00 39.94 120 PRO A N 1
ATOM 920 C CA . PRO A 1 120 ? 5.022 -26.514 -2.356 1.00 39.94 120 PRO A CA 1
ATOM 921 C C . PRO A 1 120 ? 6.310 -26.729 -1.565 1.00 39.94 120 PRO A C 1
ATOM 923 O O . PRO A 1 120 ? 7.089 -25.798 -1.357 1.00 39.94 120 PRO A O 1
ATOM 926 N N . GLN A 1 121 ? 6.477 -27.937 -1.031 1.00 45.00 121 GLN A N 1
ATOM 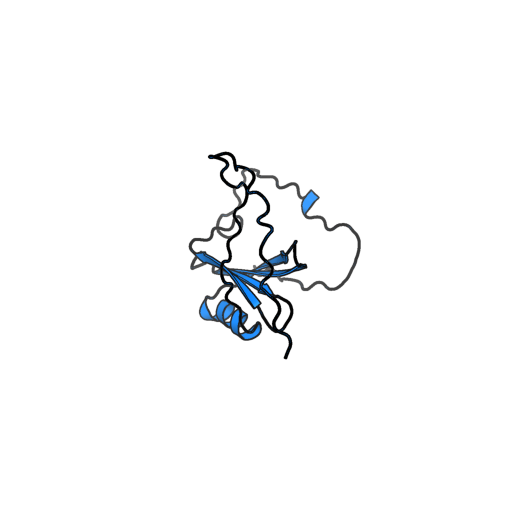927 C CA . GLN A 1 121 ? 7.720 -28.347 -0.399 1.00 45.00 121 GLN A CA 1
ATOM 928 C C . GLN A 1 121 ? 8.806 -28.192 -1.456 1.00 45.00 121 GLN A C 1
ATOM 930 O O . GLN A 1 121 ? 8.839 -29.015 -2.348 1.00 45.00 121 GLN A O 1
ATOM 935 N N . TYR A 1 122 ? 9.571 -27.101 -1.437 1.00 42.22 122 TYR A N 1
ATOM 936 C CA . TYR A 1 122 ? 10.989 -26.984 -1.782 1.00 42.22 122 TYR A CA 1
ATOM 937 C C . TYR A 1 122 ? 11.403 -25.505 -1.705 1.00 42.22 122 TYR A C 1
ATOM 939 O O . TYR A 1 122 ? 10.642 -24.612 -2.058 1.00 42.22 122 TYR A O 1
ATOM 947 N N . ALA A 1 123 ? 12.645 -25.292 -1.263 1.00 35.00 123 ALA A N 1
ATOM 948 C CA . ALA A 1 123 ? 13.358 -24.022 -1.098 1.00 35.00 123 ALA A CA 1
ATOM 949 C C . ALA A 1 123 ? 13.088 -23.241 0.206 1.00 35.00 123 ALA A C 1
ATOM 951 O O . ALA A 1 123 ? 12.392 -22.232 0.264 1.00 35.00 123 ALA A O 1
ATOM 952 N N . THR A 1 124 ? 13.768 -23.688 1.265 1.00 45.00 124 THR A N 1
ATOM 953 C CA . THR A 1 124 ? 14.493 -22.811 2.201 1.00 45.00 124 THR A CA 1
ATOM 954 C C . THR A 1 124 ? 15.043 -21.573 1.491 1.00 45.00 124 THR A C 1
ATOM 956 O O . THR A 1 124 ? 15.798 -21.771 0.550 1.00 45.00 124 THR A O 1
ATOM 959 N N . ILE A 1 125 ? 14.703 -20.359 1.950 1.00 40.19 125 ILE A N 1
ATOM 960 C CA . ILE A 1 125 ? 15.585 -19.185 2.153 1.00 40.19 125 ILE A CA 1
ATOM 961 C C . ILE A 1 125 ? 14.745 -18.053 2.805 1.00 40.19 125 ILE A C 1
ATOM 963 O O . ILE A 1 125 ? 13.733 -17.626 2.261 1.00 40.19 125 ILE A O 1
ATOM 967 N N . ASN A 1 126 ? 15.202 -17.606 3.983 1.00 34.03 126 ASN A N 1
ATOM 968 C CA . ASN A 1 126 ? 14.902 -16.373 4.740 1.00 34.03 126 ASN A CA 1
ATOM 969 C C . ASN A 1 126 ? 13.432 -16.000 5.030 1.00 34.03 126 ASN A C 1
ATOM 971 O O . ASN A 1 126 ? 12.783 -15.266 4.290 1.00 34.03 126 ASN A O 1
ATOM 975 N N . ARG A 1 127 ? 12.955 -16.428 6.208 1.00 36.69 127 ARG A N 1
ATOM 976 C CA . ARG A 1 127 ? 11.720 -15.945 6.845 1.00 36.69 127 ARG A CA 1
ATOM 977 C C . ARG A 1 127 ? 11.967 -14.595 7.523 1.00 36.69 127 ARG A C 1
ATOM 979 O O . ARG A 1 127 ? 12.775 -14.524 8.443 1.00 36.69 127 ARG A O 1
ATOM 986 N N . ILE A 1 128 ? 11.228 -13.566 7.118 1.00 39.09 128 ILE A N 1
ATOM 987 C CA . ILE A 1 128 ? 10.885 -12.454 8.011 1.00 39.09 128 ILE A CA 1
ATOM 988 C C . ILE A 1 128 ? 9.576 -12.865 8.684 1.00 39.09 128 ILE A C 1
ATOM 990 O O . ILE A 1 128 ? 8.594 -13.171 8.008 1.00 39.09 128 ILE A O 1
ATOM 994 N N . GLN A 1 129 ? 9.621 -12.991 10.005 1.00 36.09 129 GLN A N 1
ATOM 995 C CA . GLN A 1 129 ? 8.531 -13.477 10.840 1.00 36.09 129 GLN A CA 1
ATOM 996 C C . GLN A 1 129 ? 7.729 -12.269 11.335 1.00 36.09 129 GLN A C 1
ATOM 998 O O . GLN A 1 129 ? 8.309 -11.327 11.869 1.00 36.09 129 GLN A O 1
ATOM 1003 N N . PHE A 1 130 ? 6.416 -12.279 11.108 1.00 34.88 130 PHE A N 1
ATOM 1004 C CA . PHE A 1 130 ? 5.495 -11.382 11.799 1.00 34.88 130 PHE A CA 1
ATOM 1005 C C . PHE A 1 130 ? 5.192 -12.028 13.153 1.00 34.88 130 PHE A C 1
ATOM 1007 O O . PHE A 1 130 ? 4.752 -13.178 13.180 1.00 34.88 130 PHE A O 1
ATOM 1014 N N . ASP A 1 131 ? 5.489 -11.330 14.248 1.00 36.12 131 ASP A N 1
ATOM 1015 C CA . ASP A 1 131 ? 4.962 -11.696 15.562 1.00 36.12 131 ASP A CA 1
ATOM 1016 C C . ASP A 1 131 ? 3.532 -11.161 15.652 1.00 36.12 131 ASP A C 1
ATOM 1018 O O . ASP A 1 131 ? 3.301 -9.951 15.565 1.00 36.12 131 ASP A O 1
ATOM 1022 N N . ASP A 1 132 ? 2.579 -12.079 15.792 1.00 34.44 132 ASP A N 1
ATOM 1023 C CA . ASP A 1 132 ? 1.208 -11.751 16.160 1.00 34.44 132 ASP A CA 1
ATOM 1024 C C . ASP A 1 132 ? 1.229 -11.273 17.621 1.00 34.44 132 ASP A C 1
ATOM 1026 O O . ASP A 1 132 ? 1.577 -12.034 18.524 1.00 34.44 132 ASP A O 1
ATOM 1030 N N . ALA A 1 133 ? 0.916 -9.998 17.855 1.00 37.31 133 ALA A N 1
ATOM 1031 C CA . ALA A 1 133 ? 0.695 -9.476 19.200 1.00 37.31 133 ALA A CA 1
ATOM 1032 C C . ALA A 1 133 ? -0.758 -9.753 19.627 1.00 37.31 133 ALA A C 1
ATOM 1034 O O . ALA A 1 133 ? -1.676 -9.486 18.846 1.00 37.31 133 ALA A O 1
ATOM 1035 N N . ASP A 1 134 ? -0.911 -10.296 20.841 1.00 37.53 134 ASP A N 1
ATOM 1036 C CA . ASP A 1 134 ? -2.172 -10.690 21.498 1.00 37.53 134 ASP A CA 1
ATOM 1037 C C . ASP A 1 134 ? -3.250 -9.586 21.554 1.00 37.53 134 ASP A C 1
ATOM 1039 O O . ASP A 1 134 ? -2.903 -8.397 21.770 1.00 37.53 134 ASP A O 1
#

Foldseek 3Di:
DDDDDDDDDDPDDDDDDPPPDDPPDDDDPDDWDKDAPVVVVCCCCPVVVWAWDDWDADPPQRWIKTWTADLVFRKIWIWTDDPDRMITTPDIDGPHDDPVRNDPDPPPDPPPPCVVVDPDPDDDDDDPDDDDDD